Protein AF-A0A1H6G6X0-F1 (afdb_monomer_lite)

pLDDT: mean 81.53, std 18.99, range [47.5, 98.06]

Radius of gyration: 17.27 Å; chains: 1; bounding box: 44×28×40 Å

Sequence (55 aa):
MRNPKALAAELRLRALDAEPQERAELLFLAAEYDRMADVPAFGGRPDWLGVPLPK

Secondary structure (DSSP, 8-state):
---HHHHHHHHHHHTTSS-HHHHHHHHHHHHHHHHHHHS--S-S--TTS--PPP-

Foldseek 3Di:
DDQLQVQLVVLCVVLVPDDPVSNVVSNVSSVVSVVVNVPPPPPDDPCPPVDDDDD

Structure (mmCIF, N/CA/C/O backbone):
data_AF-A0A1H6G6X0-F1
#
_entry.id   AF-A0A1H6G6X0-F1
#
loop_
_atom_site.group_PDB
_atom_site.id
_atom_site.type_symbol
_atom_site.label_atom_id
_atom_site.label_alt_id
_atom_site.label_comp_id
_atom_site.label_asym_id
_atom_site.label_entity_id
_atom_site.label_seq_id
_atom_site.pdbx_PDB_ins_code
_atom_site.Cartn_x
_atom_site.Cartn_y
_atom_site.Cartn_z
_atom_site.occupancy
_atom_site.B_iso_or_equiv
_atom_site.auth_seq_id
_atom_site.auth_comp_id
_atom_site.auth_asym_id
_atom_site.auth_atom_id
_atom_site.pdbx_PDB_model_num
ATOM 1 N N . MET A 1 1 ? 12.645 -8.747 -9.964 1.00 58.28 1 MET A N 1
ATOM 2 C CA . MET A 1 1 ? 12.283 -7.592 -9.109 1.00 58.28 1 MET A CA 1
ATOM 3 C C . MET A 1 1 ? 10.766 -7.500 -9.058 1.00 58.28 1 MET A C 1
ATOM 5 O O . MET A 1 1 ? 10.146 -7.640 -10.105 1.00 58.28 1 MET A O 1
ATOM 9 N N . ARG A 1 2 ? 10.163 -7.361 -7.872 1.00 69.00 2 ARG A N 1
ATOM 10 C CA . ARG A 1 2 ? 8.702 -7.216 -7.730 1.00 69.00 2 ARG A CA 1
ATOM 11 C C . ARG A 1 2 ? 8.292 -5.828 -8.243 1.00 69.00 2 ARG A C 1
ATOM 13 O O . ARG A 1 2 ? 9.012 -4.869 -7.992 1.00 69.00 2 ARG A O 1
ATOM 20 N N . ASN A 1 3 ? 7.189 -5.729 -8.987 1.00 87.56 3 ASN A N 1
ATOM 21 C CA . ASN A 1 3 ? 6.684 -4.451 -9.504 1.00 87.56 3 ASN A CA 1
ATOM 22 C C . ASN A 1 3 ? 6.300 -3.532 -8.320 1.00 87.56 3 ASN A C 1
ATOM 24 O O . ASN A 1 3 ? 5.466 -3.954 -7.514 1.00 87.56 3 ASN A O 1
ATOM 28 N N . PRO A 1 4 ? 6.852 -2.307 -8.208 1.00 90.88 4 PRO A N 1
ATOM 29 C CA . PRO A 1 4 ? 6.529 -1.385 -7.117 1.00 90.88 4 PRO A CA 1
ATOM 30 C C . PRO A 1 4 ? 5.021 -1.128 -6.947 1.00 90.88 4 PRO A C 1
ATOM 32 O O . PRO A 1 4 ? 4.533 -1.152 -5.820 1.00 90.88 4 PRO A O 1
ATOM 35 N N . LYS A 1 5 ? 4.245 -1.029 -8.040 1.00 93.12 5 LYS A N 1
ATOM 36 C CA . LYS A 1 5 ? 2.776 -0.858 -7.964 1.00 93.12 5 LY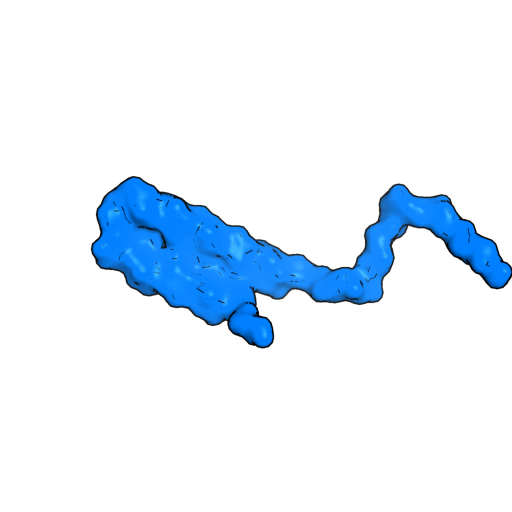S A CA 1
ATOM 37 C C . LYS A 1 5 ? 2.067 -2.071 -7.362 1.00 93.12 5 LYS A C 1
ATOM 39 O O . LYS A 1 5 ? 1.122 -1.924 -6.593 1.00 93.12 5 LYS A O 1
ATOM 44 N N . ALA A 1 6 ? 2.533 -3.278 -7.689 1.00 94.50 6 ALA A N 1
ATOM 45 C CA . ALA A 1 6 ? 1.981 -4.500 -7.107 1.00 94.50 6 ALA A CA 1
ATOM 46 C C . ALA A 1 6 ? 2.255 -4.561 -5.597 1.00 94.50 6 ALA A C 1
ATOM 48 O O . ALA A 1 6 ? 1.376 -4.927 -4.822 1.00 94.50 6 ALA A O 1
ATOM 49 N N . LEU A 1 7 ? 3.445 -4.133 -5.168 1.00 94.94 7 LEU A N 1
ATOM 50 C CA . LEU A 1 7 ? 3.794 -4.087 -3.752 1.00 94.94 7 LEU A CA 1
ATOM 51 C C . LEU A 1 7 ? 2.988 -3.024 -2.988 1.00 94.94 7 LEU A C 1
ATOM 53 O O . LEU A 1 7 ? 2.501 -3.305 -1.896 1.00 94.94 7 LEU A O 1
ATOM 57 N N . ALA A 1 8 ? 2.768 -1.847 -3.579 1.00 96.56 8 ALA A N 1
ATOM 58 C CA . ALA A 1 8 ? 1.902 -0.822 -3.000 1.00 96.56 8 ALA A CA 1
ATOM 59 C C . ALA A 1 8 ? 0.457 -1.322 -2.805 1.00 96.56 8 ALA A C 1
ATOM 61 O O . ALA A 1 8 ? -0.159 -1.060 -1.771 1.00 96.56 8 ALA A O 1
ATOM 62 N N . ALA A 1 9 ? -0.084 -2.081 -3.764 1.00 96.62 9 ALA A N 1
ATOM 63 C CA . ALA A 1 9 ? -1.407 -2.695 -3.640 1.00 96.62 9 ALA A CA 1
ATOM 64 C C . ALA A 1 9 ? -1.466 -3.743 -2.513 1.00 96.62 9 ALA A C 1
ATOM 66 O O . ALA A 1 9 ? -2.397 -3.726 -1.711 1.00 96.62 9 ALA A O 1
ATOM 67 N N . GLU A 1 10 ? -0.458 -4.614 -2.403 1.00 97.44 10 GLU A N 1
ATOM 68 C CA . GLU A 1 10 ? -0.376 -5.607 -1.322 1.00 97.44 10 GLU A CA 1
ATOM 69 C C . GLU A 1 10 ? -0.333 -4.955 0.066 1.00 97.44 10 GLU A C 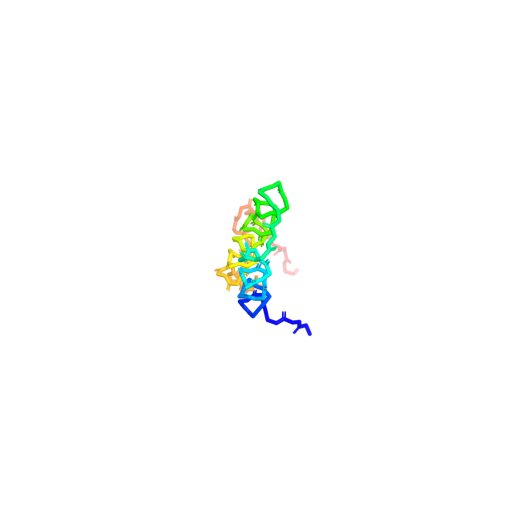1
ATOM 71 O O . GLU A 1 10 ? -1.015 -5.410 0.984 1.00 97.44 10 GLU A O 1
ATOM 76 N N . LEU A 1 11 ? 0.434 -3.873 0.222 1.00 97.56 11 LEU A N 1
ATOM 77 C CA . LEU A 1 11 ? 0.531 -3.137 1.485 1.00 97.56 11 LEU A CA 1
ATOM 78 C C . LEU A 1 11 ? -0.806 -2.499 1.878 1.00 97.56 11 LEU A C 1
ATOM 80 O O . LEU A 1 11 ? -1.201 -2.576 3.039 1.00 97.56 11 LEU A O 1
ATOM 84 N N . ARG A 1 12 ? -1.545 -1.941 0.911 1.00 98.00 12 ARG A N 1
ATOM 85 C CA . ARG A 1 12 ? -2.893 -1.400 1.150 1.00 98.00 12 ARG A CA 1
ATOM 86 C C . ARG A 1 12 ? -3.889 -2.464 1.582 1.00 98.00 12 ARG A C 1
ATOM 88 O O . ARG A 1 12 ? -4.704 -2.182 2.451 1.00 98.00 12 ARG A O 1
ATOM 95 N N . LEU A 1 13 ? -3.819 -3.662 0.999 1.00 98.06 13 LEU A N 1
ATOM 96 C CA . LEU A 1 13 ? -4.673 -4.779 1.405 1.00 98.06 13 LEU A CA 1
ATOM 97 C C . LEU A 1 13 ? -4.380 -5.200 2.847 1.00 98.06 13 LEU A C 1
ATOM 99 O O . LEU A 1 13 ? -5.308 -5.330 3.633 1.00 98.06 13 LEU A O 1
ATOM 103 N N . ARG A 1 14 ? -3.101 -5.325 3.227 1.00 97.69 14 ARG A N 1
ATOM 104 C CA . ARG A 1 14 ? -2.721 -5.634 4.619 1.00 97.69 14 ARG A CA 1
ATOM 105 C C . ARG A 1 14 ? -3.165 -4.553 5.601 1.00 97.69 14 ARG A C 1
ATOM 107 O O . ARG A 1 14 ? -3.565 -4.865 6.712 1.00 97.69 14 ARG A O 1
ATOM 114 N N . ALA A 1 15 ? -3.138 -3.291 5.178 1.00 98.06 15 ALA A N 1
ATOM 115 C CA . ALA A 1 15 ? -3.553 -2.160 5.999 1.00 98.06 15 ALA A CA 1
ATOM 116 C C . ALA A 1 15 ? -5.060 -2.150 6.336 1.00 98.06 15 ALA A C 1
ATOM 118 O O . ALA A 1 15 ? -5.467 -1.374 7.200 1.00 98.06 15 ALA A O 1
ATOM 119 N N . LEU A 1 16 ? -5.892 -2.956 5.661 1.00 97.75 16 LEU A N 1
ATOM 120 C CA . LEU A 1 16 ? -7.324 -3.067 5.967 1.00 97.75 16 LEU A CA 1
ATOM 121 C C . LEU A 1 16 ? -7.577 -3.773 7.302 1.00 97.75 16 LEU A C 1
ATOM 123 O O . LEU A 1 16 ? -8.479 -3.363 8.029 1.00 97.75 16 LEU A O 1
ATOM 127 N N . ASP A 1 17 ? -6.748 -4.766 7.623 1.00 97.62 17 ASP A N 1
ATOM 128 C CA . ASP A 1 17 ? -6.890 -5.618 8.808 1.00 97.62 17 ASP A CA 1
ATOM 129 C C . ASP A 1 17 ? -5.841 -5.301 9.893 1.00 97.62 17 ASP A C 1
ATOM 131 O O . ASP A 1 17 ? -5.748 -6.004 10.896 1.00 97.62 17 ASP A O 1
ATOM 135 N N . ALA A 1 18 ? -5.030 -4.256 9.690 1.00 97.44 18 ALA A N 1
ATOM 136 C CA . ALA A 1 18 ? -3.953 -3.874 10.598 1.00 97.44 18 ALA A CA 1
ATOM 137 C C . ALA A 1 18 ? -4.435 -2.962 11.734 1.00 97.44 18 ALA A C 1
ATOM 139 O O . ALA A 1 18 ? -5.307 -2.103 11.554 1.00 97.44 18 ALA A O 1
ATOM 140 N N . GLU A 1 19 ? -3.778 -3.083 12.887 1.00 97.31 19 GLU A N 1
ATOM 141 C CA . GLU A 1 19 ? -3.954 -2.164 14.009 1.00 97.31 19 GLU A CA 1
ATOM 142 C C . GLU A 1 19 ? -3.613 -0.719 13.599 1.00 97.31 19 GLU A C 1
ATOM 144 O O . GLU A 1 19 ? -2.764 -0.510 12.729 1.00 97.31 19 GLU A O 1
ATOM 149 N N . PRO A 1 20 ? -4.208 0.317 14.222 1.00 92.88 20 PRO A N 1
ATOM 150 C CA . PRO A 1 20 ? -4.058 1.704 13.772 1.00 92.88 20 PRO A CA 1
ATOM 151 C C . PRO A 1 20 ? -2.608 2.190 13.617 1.00 92.88 20 PRO A C 1
ATOM 153 O O . PRO A 1 20 ? -2.319 2.976 12.716 1.00 92.88 20 PRO A O 1
ATOM 156 N N . GLN A 1 21 ? -1.705 1.720 14.482 1.00 90.44 21 GLN A N 1
ATOM 157 C CA . GLN A 1 21 ? -0.282 2.076 14.463 1.00 90.44 21 GLN A CA 1
ATOM 158 C C . GLN A 1 21 ? 0.427 1.468 13.243 1.00 90.44 21 GLN A C 1
ATOM 160 O O . GLN A 1 21 ? 1.059 2.187 12.474 1.00 90.44 21 GLN A O 1
ATOM 165 N N . GLU A 1 22 ? 0.230 0.173 13.000 1.00 96.25 22 GLU A N 1
ATOM 166 C CA . GLU A 1 22 ? 0.806 -0.547 11.858 1.00 96.25 22 GLU A CA 1
ATOM 167 C C . GLU A 1 22 ? 0.167 -0.116 10.528 1.00 96.25 22 GLU A C 1
ATOM 169 O O . GLU A 1 22 ? 0.837 0.027 9.504 1.00 96.25 22 GLU A O 1
ATOM 174 N N . ARG A 1 23 ? -1.134 0.188 10.541 1.00 97.69 23 ARG A N 1
ATOM 175 C CA . ARG A 1 23 ? -1.871 0.690 9.379 1.00 97.69 23 ARG A CA 1
ATOM 176 C C . ARG A 1 23 ? -1.245 1.960 8.806 1.00 97.69 23 ARG A C 1
ATOM 178 O O . ARG A 1 23 ? -1.140 2.081 7.586 1.00 97.69 23 ARG A O 1
ATOM 185 N N . ALA A 1 24 ? -0.839 2.902 9.658 1.00 95.94 24 ALA A N 1
ATOM 186 C CA . ALA A 1 24 ? -0.202 4.141 9.216 1.00 95.94 24 ALA A CA 1
ATOM 187 C C . ALA A 1 24 ? 1.135 3.871 8.506 1.00 95.94 24 ALA A C 1
ATOM 189 O O . ALA A 1 24 ? 1.388 4.432 7.438 1.00 95.94 24 ALA A O 1
ATOM 190 N N . GLU A 1 25 ? 1.950 2.967 9.049 1.00 97.50 25 GLU A N 1
ATOM 191 C CA . GLU A 1 25 ? 3.236 2.573 8.466 1.00 97.50 25 GLU A CA 1
ATOM 192 C C . GLU A 1 25 ? 3.060 1.852 7.123 1.00 97.50 25 GLU A C 1
ATOM 194 O O . GLU A 1 25 ? 3.744 2.171 6.147 1.00 97.50 25 GLU A O 1
ATOM 199 N N . LEU A 1 26 ? 2.093 0.934 7.030 1.00 98.00 26 LEU A N 1
ATOM 200 C CA . LEU A 1 26 ? 1.776 0.215 5.793 1.00 98.00 26 LEU A CA 1
ATOM 201 C C . LEU A 1 26 ? 1.294 1.160 4.686 1.00 98.00 26 LEU A C 1
ATOM 203 O O . LEU A 1 26 ? 1.702 1.022 3.531 1.00 98.00 26 LEU A O 1
ATOM 207 N N . LEU A 1 27 ? 0.446 2.134 5.027 1.00 97.75 27 LEU A N 1
ATOM 208 C CA . LEU A 1 27 ? -0.039 3.134 4.073 1.00 97.75 27 LEU A CA 1
ATOM 209 C C . LEU A 1 27 ? 1.069 4.098 3.639 1.00 97.75 27 LEU A C 1
ATOM 211 O O . LEU A 1 27 ? 1.142 4.434 2.456 1.00 97.75 27 LEU A O 1
ATOM 215 N N . PHE A 1 28 ? 1.944 4.502 4.563 1.00 96.75 28 PHE A N 1
ATOM 216 C CA . PHE A 1 28 ? 3.127 5.297 4.243 1.00 96.75 28 PHE A CA 1
ATOM 217 C C . PHE A 1 28 ? 4.026 4.551 3.251 1.00 96.75 28 PHE A C 1
ATOM 219 O O . PHE A 1 28 ? 4.334 5.070 2.179 1.00 96.75 28 PHE A O 1
ATOM 226 N N . LEU A 1 29 ? 4.360 3.293 3.543 1.00 96.88 29 LEU A N 1
ATOM 227 C CA . LEU A 1 29 ? 5.216 2.484 2.680 1.00 96.88 29 LEU A CA 1
ATOM 228 C C . LEU A 1 29 ? 4.579 2.222 1.305 1.00 96.88 29 LEU A C 1
ATOM 230 O O . LEU A 1 29 ? 5.274 2.237 0.290 1.00 96.88 29 LEU A O 1
ATOM 234 N N . ALA A 1 30 ? 3.259 2.029 1.239 1.00 97.56 30 ALA A N 1
ATOM 235 C CA . ALA A 1 30 ? 2.550 1.905 -0.034 1.00 97.56 30 ALA A CA 1
ATOM 236 C C . ALA A 1 30 ? 2.706 3.164 -0.905 1.00 97.56 30 ALA A C 1
ATOM 238 O O . ALA A 1 30 ? 2.914 3.052 -2.114 1.00 97.56 30 ALA A O 1
ATOM 239 N N . ALA A 1 31 ? 2.650 4.354 -0.298 1.00 96.00 31 ALA A N 1
ATOM 240 C CA . ALA A 1 31 ? 2.852 5.616 -1.005 1.00 96.00 31 ALA A CA 1
ATOM 241 C C . ALA A 1 31 ? 4.296 5.783 -1.513 1.00 96.00 31 ALA A C 1
ATOM 243 O O . ALA A 1 31 ? 4.495 6.277 -2.624 1.00 96.00 31 ALA A O 1
ATOM 244 N N . GLU A 1 32 ? 5.299 5.333 -0.748 1.00 95.81 32 GLU A N 1
ATOM 245 C CA . GLU A 1 32 ? 6.699 5.311 -1.198 1.00 95.81 32 GLU A CA 1
ATOM 246 C C . GLU A 1 32 ? 6.865 4.475 -2.473 1.00 95.81 32 GLU A C 1
ATOM 248 O O . GLU A 1 32 ? 7.466 4.931 -3.449 1.00 95.81 32 GLU A O 1
ATOM 253 N N . TYR A 1 33 ? 6.287 3.270 -2.495 1.00 94.12 33 TYR A N 1
ATOM 254 C CA . TYR A 1 33 ? 6.392 2.371 -3.644 1.00 94.12 33 TYR A CA 1
ATOM 255 C C . TYR A 1 33 ? 5.666 2.882 -4.889 1.00 94.12 33 TYR A C 1
ATOM 257 O O . TYR A 1 33 ? 6.180 2.697 -5.994 1.00 94.12 33 TYR A O 1
ATOM 265 N N . ASP A 1 34 ? 4.521 3.552 -4.738 1.00 93.56 34 ASP A N 1
ATOM 266 C CA . ASP A 1 34 ? 3.871 4.210 -5.876 1.00 93.56 34 ASP A CA 1
ATOM 267 C C . ASP A 1 34 ? 4.749 5.318 -6.450 1.00 93.56 34 ASP A C 1
ATOM 269 O O . ASP A 1 34 ? 4.955 5.377 -7.660 1.00 93.56 34 ASP A O 1
ATOM 273 N N . ARG A 1 35 ? 5.367 6.134 -5.589 1.00 89.88 35 ARG A N 1
ATOM 274 C CA . ARG A 1 35 ? 6.274 7.186 -6.051 1.00 89.88 35 ARG A CA 1
ATOM 275 C C . ARG A 1 35 ? 7.474 6.611 -6.794 1.00 89.88 35 ARG A C 1
ATOM 277 O O . ARG A 1 35 ? 7.848 7.143 -7.829 1.00 89.88 35 ARG A O 1
ATOM 284 N N . MET A 1 36 ? 8.054 5.511 -6.309 1.00 87.56 36 MET A N 1
ATOM 285 C CA . MET A 1 36 ? 9.143 4.809 -7.004 1.00 87.56 36 MET A CA 1
ATOM 286 C C . MET A 1 36 ? 8.712 4.248 -8.362 1.00 87.56 36 MET A C 1
ATOM 288 O O . MET A 1 36 ? 9.536 4.179 -9.268 1.00 87.56 36 MET A O 1
ATOM 292 N N . ALA A 1 37 ? 7.447 3.844 -8.510 1.00 86.69 37 ALA A N 1
ATOM 293 C CA . ALA A 1 37 ? 6.913 3.398 -9.793 1.00 86.69 37 ALA A CA 1
ATOM 294 C C . ALA A 1 37 ? 6.809 4.536 -10.817 1.00 86.69 37 ALA A C 1
ATOM 296 O O . ALA A 1 37 ? 6.886 4.280 -12.019 1.00 86.69 37 ALA A O 1
ATOM 297 N N . ASP A 1 38 ? 6.614 5.762 -10.332 1.00 81.12 38 ASP A N 1
ATOM 298 C CA . ASP A 1 38 ? 6.467 6.964 -11.150 1.00 81.12 38 ASP A CA 1
ATOM 299 C C . ASP A 1 38 ? 7.801 7.701 -11.365 1.00 81.12 38 ASP A C 1
ATOM 301 O O . ASP A 1 38 ? 7.888 8.562 -12.240 1.00 81.12 38 ASP A O 1
ATOM 305 N N . VAL A 1 39 ? 8.863 7.349 -10.624 1.00 75.12 39 VAL A N 1
ATOM 306 C CA . VAL A 1 39 ? 10.229 7.779 -10.947 1.00 75.12 39 VAL A CA 1
ATOM 307 C C . VAL A 1 39 ? 10.632 7.092 -12.255 1.00 75.12 39 VAL A C 1
ATOM 309 O O . VAL A 1 39 ? 10.739 5.863 -12.288 1.00 75.12 39 VAL A O 1
ATOM 312 N N . PRO A 1 40 ? 10.900 7.846 -13.338 1.00 60.44 40 PRO A N 1
ATOM 313 C CA . PRO A 1 40 ? 11.450 7.260 -14.547 1.00 60.44 40 PRO A CA 1
ATOM 314 C C . PRO A 1 40 ? 12.750 6.553 -14.170 1.00 60.44 40 PRO A C 1
ATOM 316 O O . PRO A 1 40 ? 13.636 7.174 -13.576 1.00 60.44 40 PRO A O 1
ATOM 319 N N . ALA A 1 41 ? 12.862 5.260 -14.487 1.00 58.47 41 ALA A N 1
ATOM 320 C CA . ALA A 1 41 ? 14.126 4.544 -14.376 1.00 58.47 41 ALA A CA 1
ATOM 321 C C . ALA A 1 41 ? 15.184 5.408 -15.069 1.00 58.47 41 ALA A C 1
ATOM 323 O O . ALA A 1 41 ? 15.025 5.702 -16.250 1.00 58.47 41 ALA A O 1
ATOM 324 N N . PHE A 1 42 ? 16.167 5.900 -14.311 1.00 48.75 42 PHE A N 1
ATOM 325 C CA . PHE A 1 42 ? 17.174 6.867 -14.749 1.00 48.75 42 PHE A CA 1
ATOM 326 C C . PHE A 1 42 ? 17.695 6.543 -16.163 1.00 48.75 42 PHE A C 1
ATOM 328 O O . PHE A 1 42 ? 18.590 5.721 -16.346 1.00 48.75 42 PHE A O 1
ATOM 335 N N . GLY A 1 43 ? 17.101 7.196 -17.161 1.00 49.81 43 GLY A N 1
ATOM 336 C CA . GLY A 1 43 ? 17.503 7.197 -18.568 1.00 49.81 43 GLY A CA 1
ATOM 337 C C . GLY A 1 43 ? 17.853 8.601 -19.065 1.00 49.81 43 GLY A C 1
ATOM 338 O O . GLY A 1 43 ? 18.247 8.769 -20.212 1.00 49.81 43 GLY A O 1
ATOM 339 N N . GLY A 1 44 ? 17.750 9.607 -18.198 1.00 47.50 44 GLY A N 1
ATOM 340 C CA . GLY A 1 44 ? 18.348 10.921 -18.378 1.00 47.50 44 GLY A CA 1
ATOM 341 C C . GLY A 1 44 ? 19.283 11.143 -17.206 1.00 47.50 44 GLY A C 1
ATOM 342 O O . GLY A 1 44 ? 18.853 11.089 -16.054 1.00 47.50 44 GLY A O 1
ATOM 343 N N . ARG A 1 45 ? 20.574 11.324 -17.487 1.00 53.72 45 ARG A N 1
ATOM 344 C CA . ARG A 1 45 ? 21.508 11.859 -16.495 1.00 53.72 45 ARG A CA 1
ATOM 345 C C . ARG A 1 45 ? 20.882 13.111 -15.880 1.00 53.72 45 ARG A C 1
ATOM 347 O O . ARG A 1 45 ? 20.299 13.885 -16.624 1.00 53.72 45 ARG A O 1
ATOM 354 N N . PRO A 1 46 ? 21.012 13.348 -14.575 1.00 49.81 46 PRO A N 1
ATOM 355 C CA . PRO A 1 46 ? 20.635 14.633 -14.041 1.00 49.81 46 PRO A CA 1
ATOM 356 C C . PRO A 1 46 ? 21.608 15.699 -14.538 1.00 49.81 46 PRO A C 1
ATOM 358 O O . PRO A 1 46 ? 22.806 15.647 -14.254 1.00 49.81 46 PRO A O 1
ATOM 361 N N . ASP A 1 47 ? 21.082 16.686 -15.246 1.00 54.84 47 ASP A N 1
ATOM 362 C CA . ASP A 1 47 ? 21.825 17.816 -15.812 1.00 54.84 47 ASP A CA 1
ATOM 363 C C . ASP A 1 47 ? 22.441 18.731 -14.731 1.00 54.84 47 ASP A C 1
ATOM 365 O O . ASP A 1 47 ? 23.141 19.691 -15.046 1.00 54.84 47 ASP A O 1
ATOM 369 N N . TRP A 1 48 ? 22.208 18.453 -13.440 1.00 55.56 48 TRP A N 1
ATOM 370 C CA . TRP A 1 48 ? 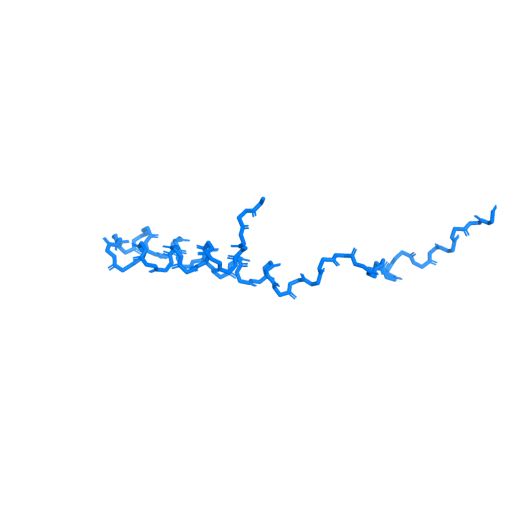22.742 19.245 -12.327 1.00 55.56 48 TRP A CA 1
ATOM 371 C C . TRP A 1 48 ? 24.238 19.030 -12.060 1.00 55.56 48 TRP A C 1
ATOM 373 O O . TRP A 1 48 ? 24.844 19.817 -11.337 1.00 55.56 48 TRP A O 1
ATOM 383 N N . LEU A 1 49 ? 24.867 18.032 -12.687 1.00 52.44 49 LEU A N 1
ATOM 384 C CA . LEU A 1 49 ? 26.322 17.973 -12.842 1.00 52.44 49 LEU A CA 1
ATOM 385 C C . LEU A 1 49 ? 26.684 18.437 -14.252 1.00 52.44 49 LEU A C 1
ATOM 387 O O . LEU A 1 49 ? 27.127 17.636 -15.070 1.00 52.44 49 LEU A O 1
ATOM 391 N N . GLY A 1 50 ? 26.496 19.733 -14.523 1.00 51.81 50 GLY A N 1
ATOM 392 C CA . GLY A 1 50 ? 26.888 20.439 -15.752 1.00 51.81 50 GLY A CA 1
ATOM 393 C C . GLY A 1 50 ? 28.398 20.443 -16.035 1.00 51.81 50 GLY A C 1
ATOM 394 O O . GLY A 1 50 ? 28.958 21.457 -16.438 1.00 51.81 50 GLY A O 1
ATOM 395 N N . VAL A 1 51 ? 29.074 19.319 -15.813 1.00 59.28 51 VAL A N 1
ATOM 396 C CA . VAL A 1 51 ? 30.458 19.084 -16.183 1.00 59.28 51 VAL A CA 1
ATOM 397 C C . VAL A 1 51 ? 30.442 18.223 -17.447 1.00 59.28 51 VAL A C 1
ATOM 399 O O . VAL A 1 51 ? 30.072 17.046 -17.386 1.00 59.28 51 VAL A O 1
ATOM 402 N N . PRO A 1 52 ? 30.810 18.774 -18.614 1.00 51.12 52 PRO A N 1
ATOM 403 C CA . PRO A 1 52 ? 31.001 17.963 -19.804 1.00 51.12 52 PRO A CA 1
ATOM 404 C C . PRO A 1 52 ? 32.129 16.955 -19.545 1.00 51.12 52 PRO A C 1
ATOM 406 O O . PRO A 1 52 ? 33.229 17.329 -19.142 1.00 51.12 52 PRO A O 1
ATOM 409 N N . LEU A 1 53 ? 31.856 15.668 -19.772 1.00 57.78 53 LEU A N 1
ATOM 410 C CA . LEU A 1 53 ? 32.905 14.648 -19.807 1.00 57.78 53 LEU A CA 1
ATOM 411 C C . LEU A 1 53 ? 33.793 14.910 -21.038 1.00 57.78 53 LEU A C 1
ATOM 413 O O . LEU A 1 53 ? 33.246 15.052 -22.137 1.00 57.78 53 LEU A O 1
ATOM 417 N N . PRO A 1 54 ? 35.128 15.005 -20.885 1.00 59.03 5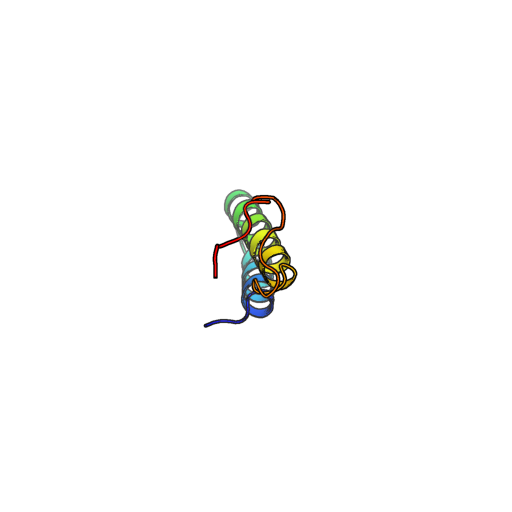4 PRO A N 1
ATOM 418 C CA . PRO A 1 54 ? 36.029 15.163 -22.020 1.00 59.03 54 PRO A CA 1
ATOM 419 C C . PRO A 1 54 ? 36.016 13.908 -22.905 1.00 59.03 54 PRO A C 1
ATOM 421 O O . PRO A 1 54 ? 35.700 12.815 -22.433 1.00 59.03 54 PRO A O 1
ATOM 424 N N . LYS A 1 55 ? 36.315 14.11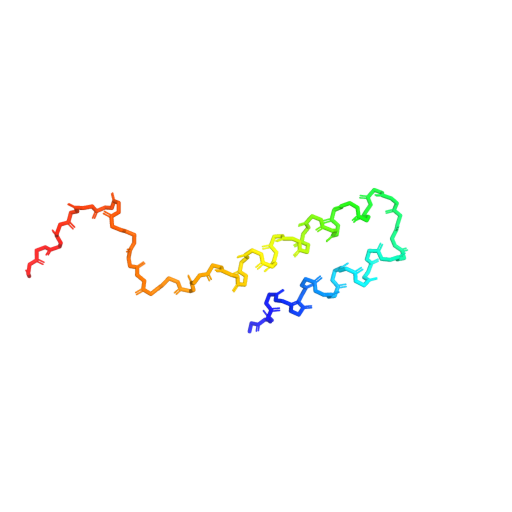9 -24.194 1.00 57.69 55 LYS A N 1
ATOM 425 C CA . LYS A 1 55 ? 36.351 13.087 -25.242 1.00 57.69 55 LYS A CA 1
ATOM 426 C C . LYS A 1 55 ? 37.340 11.968 -24.937 1.00 57.69 55 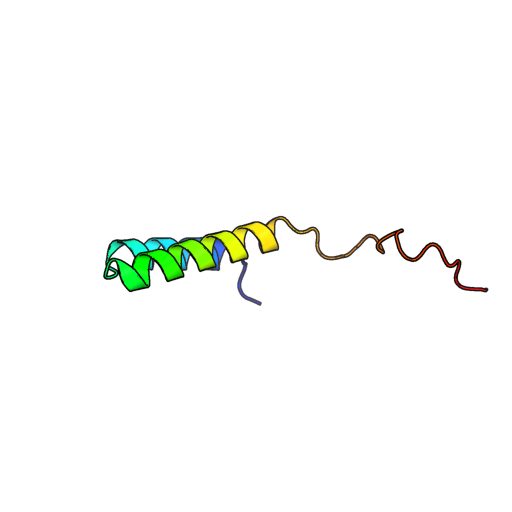LYS A C 1
ATOM 428 O O . LYS A 1 55 ? 38.426 12.293 -24.409 1.00 57.69 55 LYS A O 1
#